Protein AF-A0A534M5J5-F1 (afdb_monomer_lite)

Structure (mmCIF, N/CA/C/O backbone):
data_AF-A0A534M5J5-F1
#
_entry.id   AF-A0A534M5J5-F1
#
loop_
_atom_site.group_PDB
_atom_site.id
_atom_site.type_symbol
_atom_site.label_atom_id
_atom_site.label_alt_id
_atom_site.label_comp_id
_atom_site.label_asym_id
_atom_site.label_entity_id
_atom_site.label_seq_id
_atom_site.pdbx_PDB_ins_code
_atom_site.Cartn_x
_atom_site.Cartn_y
_atom_site.Cartn_z
_atom_site.occupancy
_atom_site.B_iso_or_equiv
_atom_site.auth_seq_id
_atom_site.auth_comp_id
_atom_site.auth_asym_id
_atom_site.auth_atom_id
_atom_site.pdbx_PDB_model_num
ATOM 1 N N . MET A 1 1 ? -3.450 -20.247 -11.972 1.00 67.19 1 MET A N 1
ATOM 2 C CA . MET A 1 1 ? -4.458 -20.267 -10.881 1.00 67.19 1 MET A CA 1
ATOM 3 C C . MET A 1 1 ? -5.818 -19.826 -11.398 1.00 67.19 1 MET A C 1
ATOM 5 O O . MET A 1 1 ? -5.899 -18.776 -12.032 1.00 67.19 1 MET A O 1
ATOM 9 N N . LYS A 1 2 ? -6.867 -20.606 -11.115 1.00 84.25 2 LYS A N 1
ATOM 10 C CA . LYS A 1 2 ? -8.271 -20.223 -11.341 1.00 84.25 2 LYS A CA 1
ATOM 11 C C . LYS A 1 2 ? -8.795 -19.443 -10.118 1.00 84.25 2 LYS A C 1
ATOM 13 O O . LYS A 1 2 ? -8.262 -19.605 -9.024 1.00 84.25 2 LYS A O 1
ATOM 18 N N . GLY A 1 3 ? -9.796 -18.581 -10.309 1.00 86.50 3 GLY A N 1
ATOM 19 C CA . GLY A 1 3 ? -10.450 -17.821 -9.232 1.00 86.50 3 GLY A CA 1
ATOM 20 C C . GLY A 1 3 ? -9.868 -16.423 -8.943 1.00 86.50 3 GLY A C 1
ATOM 21 O O . GLY A 1 3 ? -8.766 -16.097 -9.407 1.00 86.50 3 GLY A O 1
ATOM 22 N N . PRO A 1 4 ? -10.617 -15.582 -8.201 1.00 89.56 4 PRO A N 1
ATOM 23 C CA . PRO A 1 4 ? -10.254 -14.194 -7.916 1.00 89.56 4 PRO A CA 1
ATOM 24 C C . PRO A 1 4 ? -8.997 -14.088 -7.041 1.00 89.56 4 PRO A C 1
ATOM 26 O O . PRO A 1 4 ? -8.685 -14.986 -6.262 1.00 89.56 4 PRO A O 1
ATOM 29 N N . LEU A 1 5 ? -8.270 -12.972 -7.158 1.00 92.56 5 LEU A N 1
ATOM 30 C CA . LEU A 1 5 ? -7.189 -12.639 -6.227 1.00 92.56 5 LEU A CA 1
ATOM 31 C C . LEU A 1 5 ? -7.806 -12.103 -4.932 1.00 92.56 5 LEU A C 1
ATOM 33 O O . LEU A 1 5 ? -8.534 -11.108 -4.958 1.00 92.56 5 LEU A O 1
ATOM 37 N N . VAL A 1 6 ? -7.507 -12.758 -3.814 1.00 95.81 6 VAL A N 1
ATOM 38 C CA . VAL A 1 6 ? -7.994 -12.373 -2.489 1.00 95.81 6 VAL A CA 1
ATOM 39 C C . VAL A 1 6 ? -6.833 -12.437 -1.513 1.00 95.81 6 VAL A C 1
ATOM 41 O O . VAL A 1 6 ? -6.219 -13.488 -1.367 1.00 95.81 6 VAL A O 1
ATOM 44 N N . ASP A 1 7 ? -6.588 -11.325 -0.827 1.00 96.31 7 ASP A N 1
ATOM 45 C CA . ASP A 1 7 ? -5.743 -11.304 0.364 1.00 96.31 7 ASP A CA 1
ATOM 46 C C . ASP A 1 7 ? -6.638 -11.463 1.598 1.00 96.31 7 ASP A C 1
ATOM 48 O O . ASP A 1 7 ? -7.776 -10.978 1.617 1.00 96.31 7 ASP A O 1
ATOM 52 N N . VAL A 1 8 ? -6.142 -12.129 2.638 1.00 97.62 8 VAL A N 1
ATOM 53 C CA . VAL A 1 8 ? -6.871 -12.322 3.897 1.00 97.62 8 VAL A CA 1
ATOM 54 C C . VAL A 1 8 ? -6.210 -11.485 4.981 1.00 97.62 8 VAL A C 1
ATOM 56 O O . VAL A 1 8 ? -5.022 -11.630 5.247 1.00 97.62 8 VAL A O 1
ATOM 59 N N . PHE A 1 9 ? -6.986 -10.601 5.601 1.00 98.31 9 PHE A N 1
ATOM 60 C CA . PHE A 1 9 ? -6.579 -9.855 6.785 1.00 98.31 9 PHE A CA 1
ATOM 61 C C . PHE A 1 9 ? -7.261 -10.447 8.017 1.00 98.31 9 PHE A C 1
ATOM 63 O O . PHE A 1 9 ? -8.475 -10.653 8.001 1.00 98.31 9 PHE A O 1
ATOM 70 N N . TYR A 1 10 ? -6.499 -10.684 9.079 1.00 98.00 10 TYR A N 1
ATOM 71 C CA . TYR A 1 10 ? -7.009 -11.153 10.362 1.00 98.00 10 TYR A CA 1
ATOM 72 C C . TYR A 1 10 ? -6.337 -10.368 11.489 1.00 98.00 10 TYR A C 1
ATOM 74 O O . 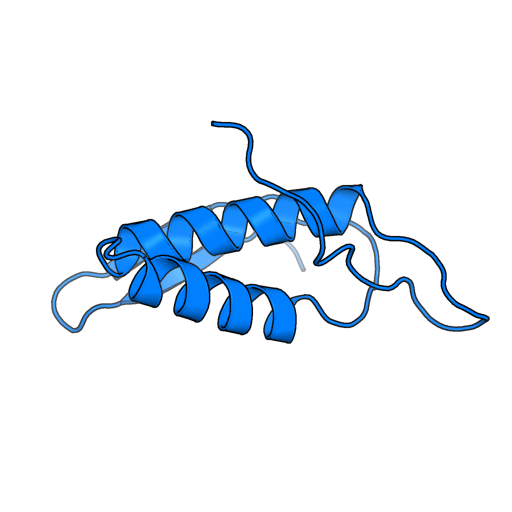TYR A 1 10 ? -5.113 -10.288 11.533 1.00 98.00 10 TYR A O 1
ATOM 82 N N . ASP A 1 11 ? -7.137 -9.774 12.374 1.00 95.25 11 ASP A N 1
ATOM 83 C CA . ASP A 1 11 ? -6.674 -8.949 13.503 1.00 95.25 11 ASP A CA 1
ATOM 84 C C . ASP A 1 11 ? -6.771 -9.669 14.859 1.00 95.25 11 ASP A C 1
ATOM 86 O O . ASP A 1 11 ? -6.700 -9.031 15.907 1.00 95.25 11 ASP A O 1
ATOM 90 N N . GLY A 1 12 ? -6.976 -10.989 14.854 1.00 97.12 12 GLY A N 1
ATOM 91 C CA . GLY A 1 12 ? -7.222 -11.770 16.068 1.00 97.12 12 GLY A CA 1
ATOM 92 C C . GLY A 1 12 ? -8.688 -11.806 16.512 1.00 97.12 12 GLY A C 1
ATOM 93 O O . GLY A 1 12 ? -9.011 -12.553 17.428 1.00 97.12 12 GLY A O 1
ATOM 94 N N . ARG A 1 13 ? -9.582 -11.028 15.881 1.00 96.88 13 ARG A N 1
ATOM 95 C CA . ARG A 1 13 ? -11.023 -11.003 16.202 1.00 96.88 13 ARG A CA 1
ATOM 96 C C . ARG A 1 13 ? -11.905 -11.253 14.991 1.00 96.88 13 ARG A C 1
ATOM 98 O O . ARG A 1 13 ? -12.930 -11.917 15.095 1.00 96.88 13 ARG A O 1
ATOM 105 N N . ARG A 1 14 ? -11.532 -10.704 13.837 1.00 96.19 14 ARG A N 1
ATOM 106 C CA . ARG A 1 14 ? -12.314 -10.803 12.603 1.00 96.19 14 ARG A CA 1
ATOM 107 C C . ARG A 1 14 ? -11.433 -11.029 11.396 1.00 96.19 14 ARG A C 1
ATOM 109 O O . ARG A 1 14 ? -10.336 -10.489 11.275 1.00 96.19 14 ARG A O 1
ATOM 116 N N . MET A 1 15 ? -11.976 -11.796 10.460 1.00 98.19 15 MET A N 1
ATOM 117 C CA . MET A 1 15 ? -11.383 -12.019 9.154 1.00 98.19 15 MET A CA 1
ATOM 118 C C . MET A 1 15 ? -12.014 -11.079 8.126 1.00 98.19 15 MET A C 1
ATOM 120 O O . MET A 1 15 ? -13.235 -10.989 8.012 1.00 98.19 15 MET A O 1
ATOM 124 N N . VAL A 1 16 ? -11.183 -10.398 7.342 1.00 98.19 16 VAL A N 1
ATOM 125 C CA . VAL A 1 16 ? -11.609 -9.533 6.241 1.00 98.19 16 VAL A CA 1
ATOM 126 C C . VAL A 1 16 ? -10.974 -10.029 4.952 1.00 98.19 16 VAL A C 1
ATOM 128 O O . VAL A 1 16 ? -9.752 -10.052 4.805 1.00 98.19 16 VAL A O 1
ATOM 131 N N . ARG A 1 17 ? -11.817 -10.389 3.983 1.00 97.81 17 ARG A N 1
ATOM 132 C CA . ARG A 1 17 ? -11.381 -10.740 2.630 1.00 97.81 17 ARG A CA 1
ATOM 133 C C . ARG A 1 17 ? -11.195 -9.467 1.824 1.00 97.81 17 ARG A C 1
ATOM 135 O O . ARG A 1 17 ? -12.114 -8.663 1.677 1.00 97.81 17 ARG A O 1
ATOM 142 N N . LEU A 1 18 ? -9.999 -9.281 1.294 1.00 97.44 18 LEU A N 1
ATOM 143 C CA . LEU A 1 18 ? -9.623 -8.103 0.542 1.00 97.44 18 LEU A CA 1
ATOM 144 C C . LEU A 1 18 ? -9.458 -8.498 -0.929 1.00 97.44 18 LEU A C 1
ATOM 146 O O . LEU A 1 18 ? -8.441 -9.051 -1.336 1.00 97.44 18 LEU A O 1
ATOM 150 N N . GLY A 1 19 ? -10.485 -8.223 -1.735 1.00 96.38 19 GLY A N 1
ATOM 151 C CA . GLY A 1 19 ? -10.468 -8.508 -3.171 1.00 96.38 19 GLY A CA 1
ATOM 152 C C . GLY A 1 19 ? -9.434 -7.669 -3.926 1.00 96.38 19 GLY A C 1
ATOM 153 O O . GLY A 1 19 ? -9.058 -6.571 -3.495 1.00 96.38 19 GLY A O 1
ATOM 154 N N . GLY A 1 20 ? -8.949 -8.197 -5.046 1.00 92.38 20 GLY A N 1
ATOM 155 C CA . GLY A 1 20 ? -8.006 -7.529 -5.935 1.00 92.38 20 GLY A CA 1
ATOM 156 C C . GLY A 1 20 ? -8.073 -8.060 -7.365 1.00 92.38 20 GLY A C 1
ATOM 157 O O . GLY A 1 20 ? -8.780 -9.021 -7.670 1.00 92.38 20 GLY A O 1
ATOM 158 N N . ARG A 1 21 ? -7.312 -7.426 -8.261 1.00 90.69 21 ARG A N 1
ATOM 159 C CA . ARG A 1 21 ? -7.170 -7.862 -9.654 1.00 90.69 21 ARG A CA 1
ATOM 160 C C . ARG A 1 21 ? -5.856 -8.617 -9.814 1.00 90.69 21 ARG A C 1
ATOM 162 O O . ARG A 1 21 ? -4.803 -8.068 -9.508 1.00 90.69 21 ARG A O 1
ATOM 169 N N . ARG A 1 22 ? -5.916 -9.848 -10.333 1.00 90.12 22 ARG A N 1
ATOM 170 C CA . ARG A 1 22 ? -4.719 -10.557 -10.800 1.00 90.12 22 ARG A CA 1
ATOM 171 C C . ARG A 1 22 ? -4.309 -9.976 -12.150 1.00 90.12 22 ARG A C 1
ATOM 173 O O . ARG A 1 22 ? -5.124 -9.914 -13.070 1.00 90.12 22 ARG A O 1
ATOM 180 N N . TYR A 1 23 ? -3.058 -9.561 -12.262 1.00 87.69 23 TYR A N 1
ATOM 181 C CA . TYR A 1 23 ? -2.465 -9.111 -13.515 1.00 87.69 23 TYR A CA 1
ATOM 182 C C . TYR A 1 23 ? -1.627 -10.254 -14.101 1.00 87.69 23 TYR A C 1
ATOM 184 O O . TYR A 1 23 ? -0.965 -10.969 -13.355 1.00 87.69 23 TYR A O 1
ATOM 192 N N . ARG A 1 24 ? -1.675 -10.460 -15.424 1.00 88.62 24 ARG A N 1
ATOM 193 C CA . ARG A 1 24 ? -0.874 -11.487 -16.118 1.00 88.62 24 ARG A CA 1
ATOM 194 C C . ARG A 1 24 ? 0.513 -10.929 -16.442 1.00 88.62 24 ARG A C 1
ATOM 196 O O . ARG A 1 24 ? 0.797 -10.622 -17.593 1.00 88.62 24 ARG A O 1
ATOM 203 N N . LYS A 1 25 ? 1.319 -10.702 -15.409 1.00 87.75 25 LYS A N 1
ATOM 204 C CA . LYS A 1 25 ? 2.650 -10.097 -15.511 1.00 87.75 25 LYS A CA 1
ATOM 205 C C . LYS A 1 25 ? 3.501 -10.578 -14.341 1.00 87.75 25 LYS A C 1
ATOM 207 O O . LYS A 1 25 ? 2.991 -10.681 -13.230 1.00 87.75 25 LYS A O 1
ATOM 212 N N . GLU A 1 26 ? 4.777 -10.820 -14.600 1.00 91.38 26 GLU A N 1
ATOM 213 C CA . GLU A 1 26 ? 5.771 -11.145 -13.579 1.00 91.38 26 GLU A CA 1
ATOM 214 C C . GLU A 1 26 ? 6.572 -9.888 -13.241 1.00 91.38 26 GLU A C 1
ATOM 216 O O . GLU A 1 26 ? 6.985 -9.155 -14.144 1.00 91.38 26 GLU A O 1
ATOM 221 N N . LEU A 1 27 ? 6.768 -9.617 -11.949 1.00 95.19 27 LEU A N 1
ATOM 222 C CA . LEU A 1 27 ? 7.589 -8.497 -11.498 1.00 95.19 27 LEU A CA 1
ATOM 223 C C . LEU A 1 27 ? 8.190 -8.731 -10.112 1.00 95.19 27 LEU A C 1
ATOM 225 O O . LEU A 1 27 ? 7.660 -9.493 -9.303 1.00 95.19 27 LEU A O 1
ATOM 229 N N . HIS A 1 28 ? 9.278 -8.027 -9.823 1.00 96.81 28 HIS A N 1
ATOM 230 C CA . HIS A 1 28 ? 9.950 -8.046 -8.532 1.00 96.81 28 HIS A CA 1
ATOM 231 C C . HIS A 1 28 ? 9.526 -6.860 -7.644 1.00 96.81 28 HIS A C 1
ATOM 233 O O . HIS A 1 28 ? 9.233 -5.761 -8.121 1.00 96.81 28 HIS A O 1
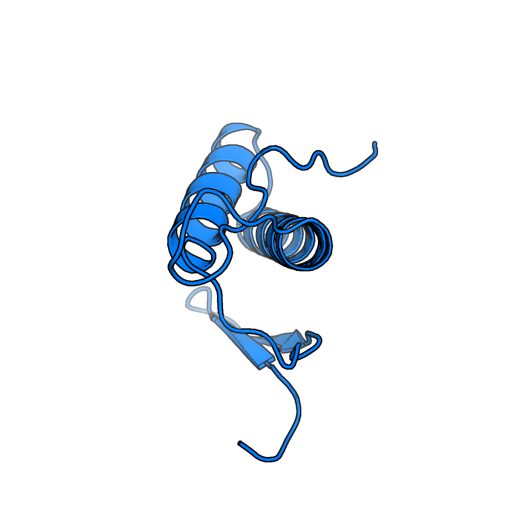ATOM 239 N N . GLY A 1 29 ? 9.511 -7.082 -6.325 1.00 96.56 29 GLY A N 1
ATOM 240 C CA . GLY A 1 29 ? 9.353 -6.026 -5.315 1.00 96.56 29 GLY A CA 1
ATOM 241 C C . GLY A 1 29 ? 7.928 -5.759 -4.811 1.00 96.56 29 GLY A C 1
ATOM 242 O O . GLY A 1 29 ? 7.751 -4.899 -3.944 1.00 96.56 29 GLY A O 1
ATOM 243 N N . ALA A 1 30 ? 6.905 -6.482 -5.287 1.00 95.81 30 ALA A N 1
ATOM 244 C CA . ALA A 1 30 ? 5.516 -6.276 -4.847 1.00 95.81 30 ALA A CA 1
ATOM 245 C C . ALA A 1 30 ? 5.324 -6.494 -3.334 1.00 95.81 30 ALA A C 1
ATOM 247 O O . ALA A 1 30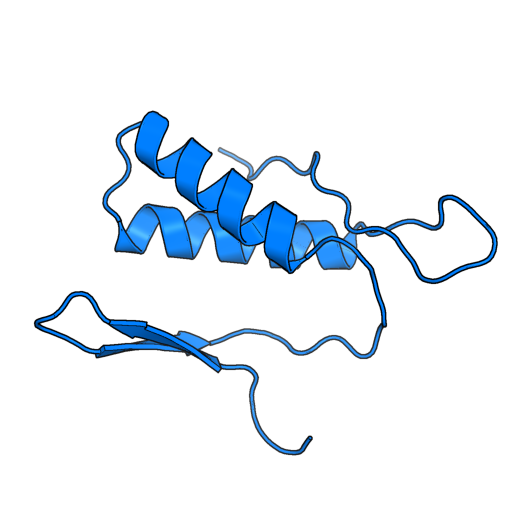 ? 4.700 -5.664 -2.673 1.00 95.81 30 ALA A O 1
ATOM 248 N N . GLY A 1 31 ? 5.896 -7.571 -2.783 1.00 96.44 31 GLY A N 1
ATOM 249 C CA . GLY A 1 31 ? 5.823 -7.885 -1.352 1.00 96.44 31 GLY A CA 1
ATOM 250 C C . GLY A 1 31 ? 6.525 -6.839 -0.482 1.00 96.44 31 GLY A C 1
ATOM 251 O O . GLY A 1 31 ? 5.922 -6.308 0.448 1.00 96.44 31 GLY A O 1
ATOM 252 N N . CYS A 1 32 ? 7.757 -6.460 -0.839 1.00 98.06 32 CYS A N 1
ATOM 253 C CA . CYS A 1 32 ? 8.502 -5.403 -0.147 1.00 98.06 32 CYS A CA 1
ATOM 254 C C . CYS A 1 32 ? 7.743 -4.069 -0.179 1.00 98.06 32 CYS A C 1
ATOM 256 O O . CYS A 1 32 ? 7.626 -3.395 0.841 1.00 98.06 32 CYS A O 1
ATOM 258 N N . THR A 1 33 ? 7.156 -3.717 -1.328 1.00 97.62 33 THR A N 1
ATOM 259 C CA . THR A 1 33 ? 6.355 -2.492 -1.471 1.00 97.62 33 THR A CA 1
ATOM 260 C C . THR A 1 33 ? 5.087 -2.542 -0.622 1.00 97.62 33 THR A C 1
ATOM 262 O O . THR A 1 33 ? 4.725 -1.526 -0.027 1.00 97.62 33 THR A O 1
ATOM 265 N N . LEU A 1 34 ? 4.421 -3.699 -0.527 1.00 97.88 34 LEU A N 1
ATOM 266 C CA . LEU A 1 34 ? 3.253 -3.890 0.335 1.00 97.88 34 LEU A CA 1
ATOM 267 C C . LEU A 1 34 ? 3.612 -3.671 1.809 1.00 97.88 34 LEU A C 1
ATOM 269 O O . LEU A 1 34 ? 2.934 -2.899 2.490 1.00 97.88 34 LEU A O 1
ATOM 273 N N . ALA A 1 35 ? 4.677 -4.321 2.282 1.00 98.44 35 ALA A N 1
ATOM 274 C CA . ALA A 1 35 ? 5.136 -4.223 3.663 1.00 98.44 35 ALA A CA 1
ATOM 275 C C . ALA A 1 35 ? 5.568 -2.789 4.000 1.00 98.44 35 ALA A C 1
ATOM 277 O O . ALA A 1 35 ? 4.993 -2.174 4.895 1.00 98.44 35 ALA A O 1
ATOM 278 N N . ALA A 1 36 ? 6.478 -2.209 3.210 1.00 98.25 36 ALA A N 1
ATOM 279 C CA . ALA A 1 36 ? 6.976 -0.851 3.422 1.00 98.25 36 ALA A CA 1
ATOM 280 C C . ALA A 1 36 ? 5.854 0.198 3.372 1.00 98.25 36 ALA A C 1
ATOM 282 O O . ALA A 1 36 ? 5.807 1.102 4.204 1.00 98.25 36 ALA A O 1
ATOM 283 N N . SER A 1 37 ? 4.904 0.064 2.439 1.00 97.88 37 SER A N 1
ATOM 284 C CA . SER A 1 37 ? 3.758 0.980 2.368 1.00 97.88 37 SER A CA 1
ATOM 285 C C . SER A 1 37 ? 2.812 0.811 3.556 1.00 97.88 37 SER A C 1
ATOM 287 O O . SER A 1 37 ? 2.263 1.802 4.028 1.00 97.88 37 SER A O 1
ATOM 289 N N . THR A 1 38 ? 2.615 -0.415 4.052 1.00 98.44 38 THR A N 1
ATOM 290 C CA . THR A 1 38 ? 1.803 -0.660 5.255 1.00 98.44 38 THR A CA 1
ATOM 291 C C . THR A 1 38 ? 2.446 0.008 6.465 1.00 98.44 38 THR A C 1
ATOM 293 O O . THR A 1 38 ? 1.773 0.776 7.148 1.00 98.44 38 THR A O 1
ATOM 296 N N . THR A 1 39 ? 3.752 -0.192 6.670 1.00 98.62 39 THR A N 1
ATOM 297 C CA . THR A 1 39 ? 4.527 0.471 7.729 1.00 98.62 39 THR A CA 1
ATOM 298 C C . THR A 1 39 ? 4.441 1.991 7.624 1.00 98.62 39 THR A C 1
ATOM 300 O O . THR A 1 39 ? 4.166 2.655 8.617 1.00 98.62 39 THR A O 1
ATOM 303 N N . ALA A 1 40 ? 4.596 2.554 6.422 1.00 97.69 40 ALA A N 1
ATOM 304 C CA . ALA A 1 40 ? 4.498 3.996 6.213 1.00 97.69 40 ALA A CA 1
ATOM 305 C C . ALA A 1 40 ? 3.108 4.548 6.572 1.00 97.69 40 ALA A C 1
ATOM 307 O O . ALA A 1 40 ? 3.009 5.574 7.235 1.00 97.69 40 ALA A O 1
ATOM 308 N N . TYR A 1 41 ? 2.021 3.873 6.180 1.00 97.81 41 TYR A N 1
ATOM 309 C CA . TYR A 1 41 ? 0.677 4.310 6.568 1.00 97.81 41 TYR A CA 1
ATOM 310 C C . TYR A 1 41 ? 0.418 4.157 8.070 1.00 97.81 41 TYR A C 1
ATOM 312 O O . TYR A 1 41 ? -0.242 5.013 8.649 1.00 97.81 41 TYR A O 1
ATOM 320 N N . LEU A 1 42 ? 0.960 3.127 8.720 1.00 98.56 42 LEU A N 1
ATOM 321 C CA . LEU A 1 42 ? 0.902 3.022 10.180 1.00 98.56 42 LEU A CA 1
ATOM 322 C C . LEU A 1 42 ? 1.639 4.187 10.856 1.00 98.56 42 LEU A C 1
ATOM 324 O O . LEU A 1 42 ? 1.081 4.813 11.749 1.00 98.56 42 LEU A O 1
ATOM 328 N N . ALA A 1 43 ? 2.841 4.534 10.384 1.00 98.50 43 ALA A N 1
ATOM 329 C CA . ALA A 1 43 ? 3.618 5.664 10.903 1.00 98.50 43 ALA A CA 1
ATOM 330 C C . ALA A 1 43 ? 2.908 7.020 10.718 1.00 98.50 43 ALA A C 1
ATOM 332 O O . ALA A 1 43 ? 3.095 7.933 11.512 1.00 98.50 43 ALA A O 1
ATOM 333 N N . LEU A 1 44 ? 2.052 7.139 9.700 1.00 97.38 44 LEU A N 1
ATOM 334 C CA . LEU A 1 44 ? 1.188 8.302 9.475 1.00 97.38 44 LEU A CA 1
ATOM 335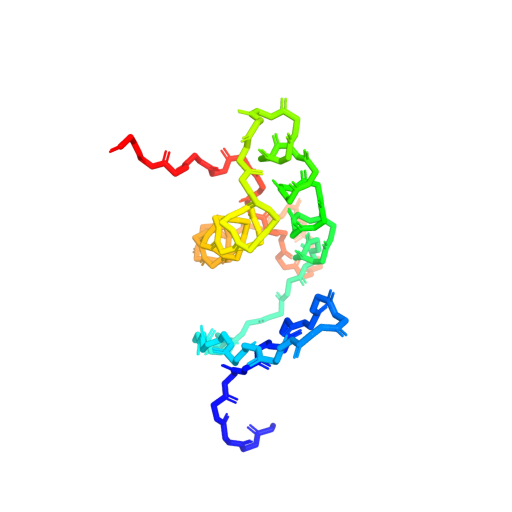 C C . LEU A 1 44 ? -0.109 8.280 10.3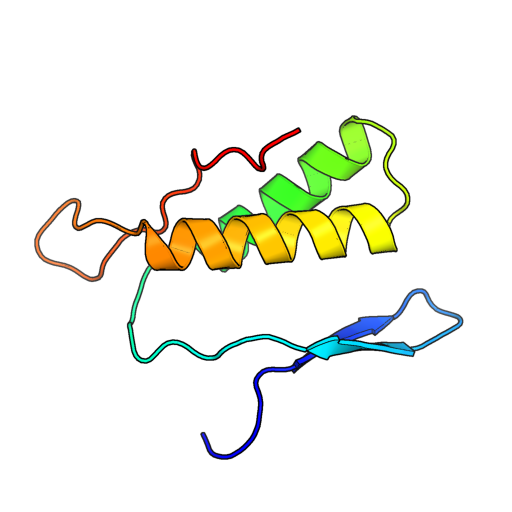14 1.00 97.38 44 LEU A C 1
ATOM 337 O O . LEU A 1 44 ? -0.981 9.117 10.098 1.00 97.38 44 LEU A O 1
ATOM 341 N N . GLY A 1 45 ? -0.273 7.319 11.229 1.00 98.19 45 GLY A N 1
ATOM 342 C CA . GLY A 1 45 ? -1.413 7.240 12.148 1.00 98.19 45 GLY A CA 1
ATOM 343 C C . GLY A 1 45 ? -2.664 6.559 11.585 1.00 98.19 45 GLY A C 1
ATOM 344 O O . GLY A 1 45 ? -3.729 6.629 12.196 1.00 98.19 45 GLY A O 1
ATOM 345 N N . PHE A 1 46 ? -2.585 5.889 10.430 1.00 98.25 46 PHE A N 1
ATOM 346 C CA . PHE A 1 46 ? -3.744 5.163 9.906 1.00 98.25 46 PHE A CA 1
ATOM 347 C C . PHE A 1 46 ? -4.034 3.899 10.736 1.00 98.25 46 PHE A C 1
ATOM 349 O O . PHE A 1 46 ? -3.107 3.158 11.063 1.00 98.25 46 PHE A O 1
ATOM 356 N N . PRO A 1 47 ? -5.316 3.556 10.979 1.00 97.94 47 PRO A N 1
ATOM 357 C CA . PRO A 1 47 ? -5.681 2.269 11.569 1.00 97.94 47 PRO A CA 1
ATOM 358 C C . PRO A 1 47 ? -5.153 1.091 10.741 1.00 97.94 47 PRO A C 1
ATOM 360 O O . PRO A 1 47 ? -5.149 1.159 9.511 1.00 97.94 47 PRO A O 1
ATOM 363 N N . LEU A 1 48 ? -4.799 -0.026 11.385 1.00 97.56 48 LEU A N 1
ATOM 364 C CA . LEU A 1 48 ? -4.143 -1.175 10.740 1.00 97.56 48 LEU A CA 1
ATOM 365 C C . LEU A 1 48 ? -4.833 -1.649 9.447 1.00 97.56 48 LEU A C 1
ATOM 367 O O . LEU A 1 48 ? -4.202 -1.721 8.392 1.00 97.56 48 LEU A O 1
ATOM 371 N N . LEU A 1 49 ? -6.144 -1.907 9.485 1.00 97.88 49 LEU A N 1
ATOM 372 C CA . LEU A 1 49 ? -6.886 -2.329 8.290 1.00 97.88 49 LEU A CA 1
ATOM 373 C C . LEU A 1 49 ? -6.882 -1.251 7.189 1.00 97.88 49 LEU A C 1
ATOM 375 O O . LEU A 1 49 ? -6.832 -1.574 5.999 1.00 97.88 49 LEU A O 1
ATOM 379 N N . ALA A 1 50 ? -6.924 0.032 7.558 1.00 97.94 50 ALA A N 1
ATOM 380 C CA . ALA A 1 50 ? -6.853 1.137 6.607 1.00 97.94 50 ALA A CA 1
ATOM 381 C C . ALA A 1 50 ? -5.453 1.252 5.980 1.00 97.94 50 ALA A C 1
ATOM 383 O O . ALA A 1 50 ? -5.354 1.421 4.762 1.00 97.94 50 ALA A O 1
ATOM 384 N N . ALA A 1 51 ? -4.393 1.087 6.777 1.00 98.12 51 ALA A N 1
ATOM 385 C CA . ALA A 1 51 ? -3.008 1.059 6.318 1.00 98.12 51 ALA A CA 1
ATOM 386 C C . ALA A 1 51 ? -2.780 -0.069 5.300 1.00 98.12 51 ALA A C 1
ATOM 388 O O . ALA A 1 51 ? -2.331 0.194 4.182 1.00 98.12 51 ALA A O 1
ATOM 389 N N . VAL A 1 52 ? -3.216 -1.294 5.618 1.00 98.19 52 VAL A N 1
ATOM 390 C CA . VAL A 1 52 ? -3.158 -2.446 4.700 1.00 98.19 52 VAL A CA 1
ATOM 391 C C . VAL A 1 52 ? -3.955 -2.169 3.421 1.00 98.19 52 VAL A C 1
ATOM 393 O O . VAL A 1 52 ? -3.454 -2.368 2.314 1.00 98.19 52 VAL A O 1
ATOM 396 N N . ARG A 1 53 ? -5.188 -1.650 3.522 1.00 97.69 53 ARG A N 1
ATOM 397 C CA . ARG A 1 53 ? -6.005 -1.314 2.339 1.00 97.69 53 ARG A CA 1
ATOM 398 C C . ARG A 1 53 ? -5.334 -0.273 1.443 1.00 97.69 53 ARG A C 1
ATOM 400 O O . ARG A 1 53 ? -5.401 -0.405 0.220 1.00 97.69 53 ARG A O 1
ATOM 407 N N . ARG A 1 54 ? -4.706 0.758 2.014 1.00 97.44 54 ARG A N 1
ATOM 408 C CA . ARG A 1 54 ? -3.979 1.785 1.251 1.00 97.44 54 ARG A CA 1
ATOM 409 C C . ARG A 1 54 ? -2.709 1.219 0.613 1.00 97.44 54 ARG A C 1
ATOM 411 O O . ARG A 1 54 ? -2.496 1.437 -0.577 1.00 97.44 54 ARG A O 1
ATOM 418 N N . ALA A 1 55 ? -1.936 0.417 1.342 1.00 97.62 55 ALA A N 1
ATOM 419 C CA . ALA A 1 55 ? -0.752 -0.259 0.816 1.00 97.62 55 ALA A CA 1
ATOM 420 C C . ALA A 1 55 ? -1.086 -1.172 -0.375 1.00 97.62 55 ALA A C 1
ATOM 422 O O . ALA A 1 55 ? -0.440 -1.091 -1.418 1.00 97.62 55 ALA A O 1
ATOM 423 N N . ARG A 1 56 ? -2.168 -1.956 -0.284 1.00 97.00 56 ARG A N 1
ATOM 424 C CA . ARG A 1 56 ? -2.664 -2.790 -1.394 1.00 97.00 56 ARG A CA 1
ATOM 425 C C . ARG A 1 56 ? -3.029 -1.974 -2.632 1.00 97.00 56 ARG A C 1
ATOM 427 O O . ARG A 1 56 ? -2.701 -2.374 -3.746 1.00 97.00 56 ARG A O 1
ATOM 434 N N . ARG A 1 57 ? -3.684 -0.817 -2.460 1.00 95.81 57 ARG A N 1
ATOM 435 C CA . ARG A 1 57 ? -3.977 0.091 -3.585 1.00 95.81 57 ARG A CA 1
ATOM 436 C C . ARG A 1 57 ? -2.693 0.625 -4.213 1.00 95.81 57 ARG A C 1
ATOM 438 O O . ARG A 1 57 ? -2.587 0.630 -5.436 1.00 95.81 57 ARG A O 1
ATOM 445 N N . LYS A 1 58 ? -1.715 1.023 -3.395 1.00 96.31 58 LYS A N 1
ATOM 446 C CA . LYS A 1 58 ? -0.412 1.486 -3.881 1.00 96.31 58 LYS A CA 1
ATOM 447 C C . LYS A 1 58 ? 0.313 0.395 -4.672 1.00 96.31 58 LYS A C 1
ATOM 449 O O . LYS A 1 58 ? 0.779 0.677 -5.767 1.00 96.31 58 LYS A O 1
ATOM 454 N N . VAL A 1 59 ? 0.315 -0.852 -4.195 1.00 96.12 59 VAL A N 1
ATOM 455 C CA . VAL A 1 59 ? 0.859 -2.000 -4.943 1.00 96.12 59 VAL A CA 1
ATOM 456 C C . VAL A 1 59 ? 0.111 -2.211 -6.254 1.00 96.12 59 VAL A C 1
ATOM 458 O O . VAL A 1 59 ? 0.748 -2.348 -7.287 1.00 96.12 59 VAL A O 1
ATOM 461 N N . ALA A 1 60 ? -1.223 -2.178 -6.261 1.00 95.06 60 ALA A N 1
ATOM 462 C CA . ALA A 1 60 ? -1.995 -2.357 -7.490 1.00 95.06 60 ALA A CA 1
ATOM 463 C C . ALA A 1 60 ? -1.690 -1.282 -8.551 1.00 95.06 60 ALA A C 1
ATOM 465 O O . ALA A 1 60 ? -1.646 -1.597 -9.740 1.00 95.06 60 ALA A O 1
ATOM 466 N N . LEU A 1 61 ? -1.468 -0.031 -8.138 1.00 95.31 61 LEU A N 1
ATOM 467 C CA . LEU A 1 61 ? -1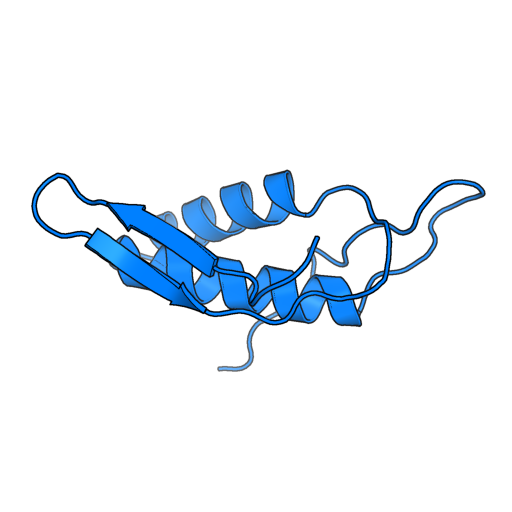.061 1.049 -9.040 1.00 95.31 61 LEU A CA 1
ATOM 468 C C . LEU A 1 61 ? 0.408 0.924 -9.462 1.00 95.31 61 LEU A C 1
ATOM 470 O O . LEU A 1 61 ? 0.704 1.024 -10.648 1.00 95.31 61 LEU A O 1
ATOM 474 N N . GLY A 1 62 ? 1.311 0.632 -8.524 1.00 95.94 62 GLY A N 1
ATOM 475 C CA . GLY A 1 62 ? 2.726 0.379 -8.805 1.00 95.94 62 GLY A CA 1
ATOM 476 C C . GLY A 1 62 ? 2.937 -0.802 -9.744 1.00 95.94 62 GLY A C 1
ATOM 477 O O . GLY A 1 62 ? 3.854 -0.797 -10.558 1.00 95.94 62 GLY A O 1
ATOM 478 N N . PHE A 1 63 ? 2.048 -1.792 -9.684 1.00 95.31 63 PHE A N 1
ATOM 479 C CA . PHE A 1 63 ? 2.022 -2.922 -10.596 1.00 95.31 63 PHE A CA 1
ATOM 480 C C . PHE A 1 63 ? 1.654 -2.471 -12.015 1.00 95.31 63 PHE A C 1
ATOM 482 O O . PHE A 1 63 ? 2.307 -2.873 -12.974 1.00 95.31 63 PHE A O 1
ATOM 489 N N . ARG A 1 64 ? 0.647 -1.600 -12.170 1.00 94.00 64 ARG A N 1
ATOM 490 C CA . ARG A 1 64 ? 0.274 -1.035 -13.482 1.00 94.00 64 ARG A CA 1
ATOM 491 C C . ARG A 1 64 ? 1.367 -0.144 -14.062 1.00 94.00 64 ARG A C 1
ATOM 493 O O . ARG A 1 64 ? 1.584 -0.175 -15.263 1.00 94.00 64 ARG A O 1
ATOM 500 N N . ALA A 1 65 ? 2.048 0.608 -13.204 1.00 95.50 65 ALA A N 1
ATOM 501 C CA . ALA A 1 65 ? 3.126 1.518 -13.571 1.00 95.50 65 ALA A CA 1
ATOM 502 C C . ALA A 1 65 ? 4.523 0.875 -13.491 1.00 95.50 65 ALA A C 1
ATOM 504 O O . ALA A 1 65 ? 5.519 1.593 -13.446 1.00 95.50 65 ALA A O 1
ATOM 505 N N . SER A 1 66 ? 4.603 -0.456 -13.406 1.00 96.31 66 SER A N 1
ATOM 506 C CA . SER A 1 66 ? 5.879 -1.172 -13.326 1.00 96.31 66 SER A CA 1
ATOM 507 C C . SER A 1 66 ? 6.690 -1.002 -14.605 1.00 96.31 66 SER A C 1
ATOM 509 O O . SER A 1 66 ? 6.127 -0.850 -15.690 1.00 96.31 66 SER A O 1
ATOM 511 N N . TYR A 1 67 ? 8.010 -1.030 -14.461 1.00 96.31 67 TYR A N 1
ATOM 512 C CA . TYR A 1 67 ? 8.953 -0.688 -15.520 1.00 96.31 67 TYR A CA 1
ATOM 513 C C . TYR A 1 67 ? 10.100 -1.689 -15.573 1.00 96.31 67 TYR A C 1
ATOM 515 O O . TYR A 1 67 ? 10.370 -2.413 -14.612 1.00 96.31 67 TYR A O 1
ATOM 523 N N . ARG A 1 68 ? 10.806 -1.714 -16.700 1.00 96.25 68 ARG A N 1
ATOM 524 C CA . ARG A 1 68 ? 11.923 -2.624 -16.917 1.00 96.25 68 ARG A CA 1
ATOM 525 C C . ARG A 1 68 ? 13.241 -1.912 -16.639 1.00 96.25 68 ARG A C 1
ATOM 527 O O . ARG A 1 68 ? 13.639 -1.031 -17.389 1.00 96.25 68 ARG A O 1
ATOM 534 N N . ALA A 1 69 ? 13.904 -2.291 -15.548 1.00 95.12 69 ALA A N 1
ATOM 535 C CA . ALA A 1 69 ? 15.200 -1.723 -15.164 1.00 95.12 69 ALA A CA 1
ATOM 536 C C . ALA A 1 69 ? 16.391 -2.398 -15.876 1.00 95.12 69 ALA A C 1
ATOM 538 O O . ALA A 1 69 ? 17.490 -1.857 -15.899 1.00 95.12 69 ALA A O 1
ATOM 539 N N . GLY A 1 70 ? 16.185 -3.588 -16.447 1.00 94.62 70 GLY A N 1
ATOM 540 C CA . GLY A 1 70 ? 17.233 -4.369 -17.100 1.00 94.62 70 GLY A CA 1
ATOM 541 C C . GLY A 1 70 ? 16.669 -5.568 -17.860 1.00 94.62 70 GLY A C 1
ATOM 542 O O . GLY A 1 70 ? 15.508 -5.582 -18.262 1.00 94.62 70 GLY A O 1
ATOM 543 N N . ARG A 1 71 ? 17.480 -6.612 -18.057 1.00 95.81 71 ARG A N 1
ATOM 544 C CA . ARG A 1 71 ? 17.096 -7.764 -18.898 1.00 95.81 71 ARG A CA 1
ATOM 545 C C . ARG A 1 71 ? 16.187 -8.791 -18.203 1.00 95.81 71 ARG A C 1
ATOM 547 O O . ARG A 1 71 ? 15.608 -9.621 -18.896 1.00 95.81 71 ARG A O 1
ATOM 554 N N . GLY A 1 72 ? 16.019 -8.716 -16.881 1.00 94.44 72 GLY A N 1
ATOM 555 C CA . GLY A 1 72 ? 15.142 -9.598 -16.097 1.00 94.44 72 GLY A CA 1
ATOM 556 C C . GLY A 1 72 ? 13.650 -9.247 -16.180 1.00 94.44 72 GLY A C 1
ATOM 557 O O . GLY A 1 72 ? 13.196 -8.651 -17.158 1.00 94.44 72 GLY A O 1
ATOM 558 N N . VAL A 1 73 ? 12.900 -9.629 -15.139 1.00 96.25 73 VAL A N 1
ATOM 559 C CA . VAL A 1 73 ? 11.483 -9.261 -14.958 1.00 96.25 73 VAL A CA 1
ATOM 560 C C . VAL A 1 73 ? 11.323 -7.772 -14.635 1.00 96.25 73 VAL A C 1
ATOM 562 O O . VAL A 1 73 ? 12.280 -7.104 -14.238 1.00 96.25 73 VAL A O 1
ATOM 565 N N . ASP A 1 74 ? 10.105 -7.254 -14.779 1.00 97.19 74 ASP A N 1
ATOM 566 C CA . ASP A 1 74 ? 9.805 -5.862 -14.446 1.00 97.19 74 ASP A CA 1
ATOM 567 C C . ASP A 1 74 ? 9.968 -5.595 -12.942 1.00 97.19 74 ASP A C 1
ATOM 569 O O . ASP A 1 74 ? 9.873 -6.492 -12.104 1.00 97.19 74 ASP A O 1
ATOM 573 N N . ILE A 1 75 ? 10.191 -4.336 -12.584 1.00 97.50 75 ILE A N 1
ATOM 574 C CA . ILE A 1 75 ? 10.242 -3.855 -11.206 1.00 97.50 75 ILE A CA 1
ATOM 575 C C . ILE A 1 75 ? 8.958 -3.082 -10.923 1.00 97.50 75 ILE A C 1
ATOM 577 O O . ILE A 1 75 ? 8.512 -2.262 -11.731 1.00 97.50 75 ILE A O 1
ATOM 581 N N . ILE A 1 76 ? 8.337 -3.339 -9.770 1.00 97.56 76 ILE A N 1
ATOM 582 C CA . ILE A 1 76 ? 7.187 -2.543 -9.341 1.00 97.56 76 ILE A CA 1
ATOM 583 C C . ILE A 1 76 ? 7.585 -1.072 -9.180 1.00 97.56 76 ILE A C 1
ATOM 585 O O . ILE A 1 76 ? 8.609 -0.755 -8.578 1.00 97.56 76 ILE A O 1
ATOM 589 N N . ASN A 1 77 ? 6.745 -0.151 -9.650 1.00 96.81 77 ASN A N 1
ATOM 590 C CA . ASN A 1 77 ? 6.951 1.258 -9.345 1.00 96.81 77 ASN A CA 1
ATOM 591 C C . ASN A 1 77 ? 6.480 1.557 -7.912 1.00 96.81 77 ASN A C 1
ATOM 593 O O . ASN A 1 77 ? 5.297 1.791 -7.652 1.00 96.81 77 ASN A O 1
ATOM 597 N N . SER A 1 78 ? 7.417 1.524 -6.965 1.00 95.19 78 SER A N 1
ATOM 598 C CA . SER A 1 78 ? 7.178 1.771 -5.536 1.00 95.19 78 SER A CA 1
ATOM 599 C C . SER A 1 78 ? 7.014 3.259 -5.188 1.00 95.19 78 SER A C 1
ATOM 601 O O . SER A 1 78 ? 6.533 3.600 -4.100 1.00 95.19 78 SER A O 1
ATOM 603 N N . GLN A 1 79 ? 7.359 4.152 -6.118 1.00 93.88 79 GLN A N 1
ATOM 604 C CA . GLN A 1 79 ? 7.288 5.604 -5.952 1.00 93.88 79 GLN A CA 1
ATOM 605 C C . GLN A 1 79 ? 5.887 6.168 -6.222 1.00 93.88 79 GLN A C 1
ATOM 607 O O . GLN A 1 79 ? 5.635 7.337 -5.929 1.00 93.88 79 GLN A O 1
ATOM 612 N N . ILE A 1 80 ? 4.948 5.342 -6.705 1.00 92.75 80 ILE A N 1
ATOM 613 C CA . ILE A 1 80 ? 3.561 5.761 -6.919 1.00 92.75 80 ILE A CA 1
ATOM 614 C C . ILE A 1 80 ? 2.972 6.386 -5.651 1.00 92.75 80 ILE A C 1
ATOM 616 O O . ILE A 1 80 ? 2.997 5.812 -4.553 1.00 92.75 80 ILE A O 1
ATOM 620 N N . ARG A 1 81 ? 2.393 7.572 -5.832 1.00 86.56 81 ARG A N 1
ATOM 621 C CA . ARG A 1 81 ? 1.604 8.271 -4.823 1.00 86.56 81 ARG A CA 1
ATOM 622 C C . ARG A 1 81 ? 0.129 7.954 -5.033 1.00 86.56 81 ARG A C 1
ATOM 624 O O . ARG A 1 81 ? -0.373 8.005 -6.151 1.00 86.56 81 ARG A O 1
ATOM 631 N N . LEU A 1 82 ? -0.566 7.626 -3.947 1.00 81.94 82 LEU A N 1
ATOM 632 C CA . LEU A 1 82 ? -2.024 7.658 -3.951 1.00 81.94 82 LEU A CA 1
ATOM 633 C C . LEU A 1 82 ? -2.434 9.135 -3.985 1.00 81.94 82 LEU A C 1
ATOM 635 O O . LEU A 1 82 ? -1.921 9.913 -3.179 1.00 81.94 82 LEU A O 1
ATOM 639 N N . GLY A 1 83 ? -3.298 9.511 -4.932 1.00 73.00 83 GLY A N 1
ATOM 640 C CA . GLY A 1 83 ? -3.908 10.843 -4.955 1.00 73.00 83 GLY A CA 1
ATOM 641 C C . GLY A 1 83 ? -4.561 11.165 -3.607 1.00 73.00 83 GLY A C 1
ATOM 642 O O . GLY A 1 83 ? -4.938 10.242 -2.874 1.00 73.00 83 GLY A O 1
ATOM 643 N N . ARG A 1 84 ? -4.607 12.459 -3.267 1.00 50.81 84 ARG A N 1
ATOM 644 C CA . ARG A 1 84 ? -5.296 12.946 -2.066 1.00 50.81 84 ARG A CA 1
ATOM 645 C C . ARG A 1 84 ? -6.783 12.625 -2.140 1.00 50.81 84 ARG A C 1
ATOM 647 O O . ARG A 1 84 ? -7.353 12.822 -3.233 1.00 50.81 84 ARG A O 1
#

Foldseek 3Di:
DDDWDWDWDDPPPDIDTDTDHDDPFDEPDLVVLLVVQLVVVVVVVDDNVRSNNVSVVLSNVQVVVWADPDDDGTYRNSVDDDDD

Sequence (84 aa):
MKGPLVDVFYDGRRMVRLGGRRYRKELHGAGCTLAASTTAYLALGFPLLAAVRRARRKVALGFRASYRAGRGVDIINSQIRLGR

Radius of gyration: 13.64 Å; chains: 1; bounding box: 30×33×35 Å

Secondary structure (DSSP, 8-state):
--S-EEEEEE-SS-EEEEEEPPPS--EE-HHHHHHHHHHHHHHTT--HHHHHHHHHHHHHHHHHT-B--SSSSEE--TTPPPP-

pLDDT: mean 94.35, std 7.07, range [50.81, 98.62]